Protein AF-A0A8S9NZ04-F1 (afdb_monomer_lite)

InterPro domains:
  IPR012162 Polyribonucleotide nucleotidyltransferase [PTHR11252] (3-105)
  IPR027408 PNPase/RNase PH domain superfamily [G3DSA:3.30.230.70] (1-111)
  IPR036345 Exoribonuclease, PH domain 2 superfamily [SSF55666] (25-104)

Radius of gyration: 17.06 Å; chains: 1; bounding box: 49×27×50 Å

Structure (mmCIF, N/CA/C/O backbone):
data_AF-A0A8S9NZ04-F1
#
_entry.id   AF-A0A8S9NZ04-F1
#
loop_
_atom_site.group_PDB
_atom_site.id
_atom_site.type_symbol
_atom_site.label_atom_id
_atom_site.label_alt_id
_atom_site.label_comp_id
_atom_site.label_asym_id
_atom_site.label_entity_id
_atom_site.label_seq_id
_atom_site.pdbx_PDB_ins_code
_atom_site.Cartn_x
_atom_site.Cartn_y
_atom_site.Cartn_z
_atom_site.occupancy
_atom_site.B_iso_or_equiv
_atom_site.auth_seq_id
_atom_site.auth_comp_id
_atom_site.auth_asym_id
_atom_site.auth_atom_id
_atom_site.pdbx_PDB_model_num
ATOM 1 N N . MET A 1 1 ? -12.713 -16.871 -8.494 1.00 45.41 1 MET A N 1
ATOM 2 C CA . MET A 1 1 ? -11.551 -16.805 -7.578 1.00 45.41 1 MET A CA 1
ATOM 3 C C . MET A 1 1 ? -10.725 -15.586 -7.963 1.00 45.41 1 MET A C 1
ATOM 5 O O . MET A 1 1 ? -10.671 -15.292 -9.151 1.00 45.41 1 MET A O 1
ATOM 9 N N . GLY A 1 2 ? -10.212 -14.823 -6.992 1.00 56.22 2 GLY A N 1
ATOM 10 C CA . GLY A 1 2 ? -9.608 -13.504 -7.229 1.00 56.22 2 GLY A CA 1
ATOM 11 C C . GLY A 1 2 ? -8.431 -13.559 -8.204 1.00 56.22 2 GLY A C 1
ATOM 12 O O . GLY A 1 2 ? -7.542 -14.388 -8.054 1.00 56.22 2 GLY A O 1
ATOM 13 N N . ASN A 1 3 ? -8.437 -12.681 -9.206 1.00 70.50 3 ASN A N 1
ATOM 14 C CA . ASN A 1 3 ? -7.399 -12.570 -10.234 1.00 70.50 3 ASN A CA 1
ATOM 15 C C . ASN A 1 3 ? -6.261 -11.619 -9.817 1.00 70.50 3 ASN A C 1
ATOM 17 O O . ASN A 1 3 ? -5.628 -11.019 -10.675 1.00 70.50 3 ASN A O 1
ATOM 21 N N . ARG A 1 4 ? -6.027 -11.427 -8.517 1.00 78.25 4 ARG A N 1
ATOM 22 C CA . ARG A 1 4 ? -5.041 -10.487 -7.961 1.00 78.25 4 ARG A CA 1
ATOM 23 C C . ARG A 1 4 ? -4.213 -11.192 -6.897 1.00 78.25 4 ARG A C 1
ATOM 25 O O . ARG A 1 4 ? -4.678 -12.167 -6.303 1.00 78.25 4 ARG A O 1
ATOM 32 N N . HIS A 1 5 ? -2.996 -10.713 -6.664 1.00 81.56 5 HIS A N 1
ATOM 33 C C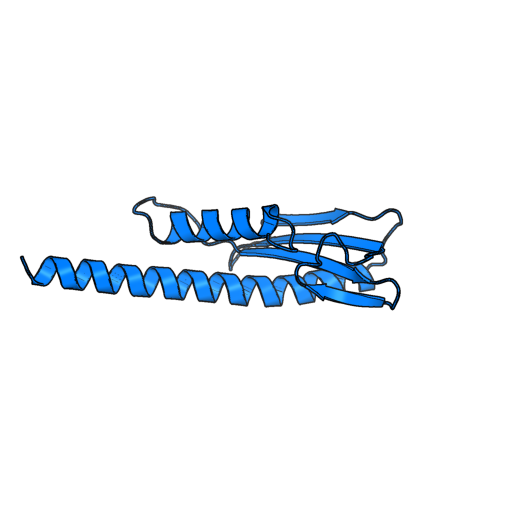A . HIS A 1 5 ? -2.175 -11.241 -5.582 1.00 81.56 5 HIS A CA 1
ATOM 34 C C . HIS A 1 5 ? -2.829 -10.934 -4.227 1.00 81.56 5 HIS A C 1
ATOM 36 O O . HIS A 1 5 ? -3.313 -9.831 -3.980 1.00 81.56 5 HIS A O 1
ATOM 42 N N . SER A 1 6 ? -2.890 -11.935 -3.349 1.00 90.81 6 SER A N 1
ATOM 43 C CA . SER A 1 6 ? -3.605 -11.823 -2.074 1.00 90.81 6 SER A CA 1
ATOM 44 C C . SER A 1 6 ? -2.851 -11.018 -1.016 1.00 90.81 6 SER A C 1
ATOM 46 O O . SER A 1 6 ? -3.453 -10.599 -0.035 1.00 90.81 6 SER A O 1
ATOM 48 N N . ASP A 1 7 ? -1.549 -10.812 -1.191 1.00 92.44 7 ASP A N 1
ATOM 49 C CA . ASP A 1 7 ? -0.664 -10.127 -0.247 1.00 92.44 7 ASP A CA 1
ATOM 50 C C . ASP A 1 7 ? -1.037 -8.652 -0.041 1.00 92.44 7 ASP A C 1
ATOM 52 O O . ASP A 1 7 ? -1.219 -8.222 1.097 1.00 92.44 7 ASP A O 1
ATOM 56 N N . ILE A 1 8 ? -1.235 -7.886 -1.115 1.00 95.62 8 ILE A N 1
ATOM 57 C CA . ILE A 1 8 ? -1.625 -6.471 -1.035 1.00 95.62 8 ILE A CA 1
ATOM 58 C C . ILE A 1 8 ? -3.016 -6.318 -0.414 1.00 95.62 8 ILE A C 1
ATOM 60 O O . ILE A 1 8 ? -3.232 -5.452 0.440 1.00 95.62 8 ILE A O 1
ATOM 64 N N . ALA A 1 9 ? -3.959 -7.181 -0.799 1.00 94.44 9 ALA A N 1
ATOM 65 C CA . ALA A 1 9 ? -5.289 -7.201 -0.202 1.00 94.44 9 ALA A CA 1
ATOM 66 C C . ALA A 1 9 ? -5.224 -7.541 1.296 1.00 94.44 9 ALA A C 1
ATOM 68 O O . ALA A 1 9 ? -5.863 -6.864 2.100 1.00 94.44 9 ALA A O 1
ATOM 69 N N . ALA A 1 10 ? -4.415 -8.531 1.682 1.00 96.62 10 ALA A N 1
ATOM 70 C CA . ALA A 1 10 ? -4.231 -8.929 3.074 1.00 96.62 10 ALA A CA 1
ATOM 71 C C . ALA A 1 10 ? -3.596 -7.814 3.917 1.00 96.62 10 ALA A C 1
ATOM 73 O O . ALA A 1 10 ? -4.080 -7.534 5.011 1.00 96.62 10 ALA A O 1
ATOM 74 N N . LEU A 1 11 ? -2.569 -7.132 3.401 1.00 97.25 11 LEU A N 1
ATOM 75 C CA . LEU A 1 11 ? -1.928 -5.997 4.070 1.00 97.25 11 LEU A CA 1
ATOM 76 C C . LEU A 1 11 ? -2.924 -4.863 4.342 1.00 97.25 11 LEU A C 1
ATOM 78 O O . LEU A 1 11 ? -3.024 -4.377 5.469 1.00 97.25 11 LEU A O 1
ATOM 82 N N . ASN A 1 12 ? -3.699 -4.470 3.330 1.00 97.75 12 ASN A N 1
ATOM 83 C CA . ASN A 1 12 ? -4.703 -3.419 3.486 1.00 97.75 12 ASN A CA 1
ATOM 84 C C . ASN A 1 12 ? -5.860 -3.843 4.401 1.00 97.75 12 ASN A C 1
ATOM 86 O O . ASN A 1 12 ? -6.327 -3.035 5.201 1.00 97.75 12 ASN A O 1
ATOM 90 N N . ALA A 1 13 ? -6.303 -5.102 4.325 1.00 97.38 13 ALA A N 1
ATOM 91 C CA . ALA A 1 13 ? -7.344 -5.633 5.201 1.00 97.38 13 ALA A CA 1
ATOM 92 C C . ALA A 1 13 ? -6.888 -5.678 6.665 1.00 97.38 13 ALA A C 1
ATOM 94 O O . ALA A 1 13 ? -7.638 -5.267 7.546 1.00 97.38 13 ALA A O 1
ATOM 95 N N . ALA A 1 14 ? -5.653 -6.116 6.927 1.00 96.75 14 ALA A N 1
ATOM 96 C CA . ALA A 1 14 ? -5.070 -6.106 8.265 1.00 96.75 14 ALA A CA 1
ATOM 97 C C . ALA A 1 14 ? -4.991 -4.677 8.819 1.00 96.75 14 ALA A C 1
ATOM 99 O O . ALA A 1 14 ? -5.434 -4.425 9.937 1.00 96.75 14 ALA A O 1
ATOM 100 N N . SER A 1 15 ? -4.507 -3.729 8.012 1.00 97.69 15 SER A N 1
ATOM 101 C CA . SER A 1 15 ? -4.457 -2.311 8.378 1.00 97.69 15 SER A CA 1
ATOM 102 C C . SER A 1 15 ? -5.846 -1.762 8.733 1.00 97.69 15 SER A C 1
ATOM 104 O O . SER A 1 15 ? -6.035 -1.189 9.806 1.00 97.69 15 SER A O 1
ATOM 106 N N . ALA A 1 16 ? -6.851 -2.037 7.895 1.00 97.12 16 ALA A N 1
ATOM 107 C CA . ALA A 1 16 ? -8.227 -1.606 8.120 1.00 97.12 16 ALA A CA 1
ATOM 108 C C . ALA A 1 16 ? -8.848 -2.240 9.377 1.00 97.12 16 ALA A C 1
ATOM 110 O O . A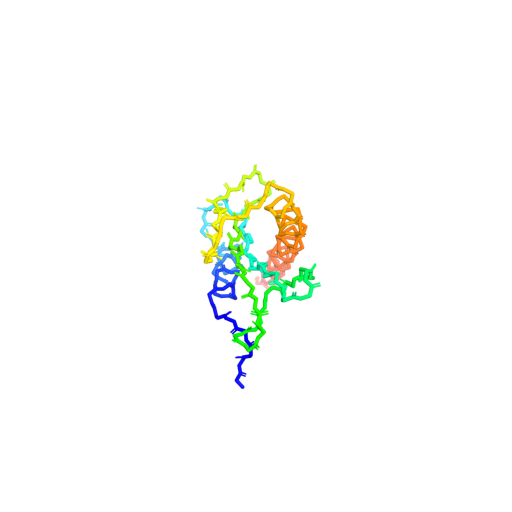LA A 1 16 ? -9.521 -1.552 10.142 1.00 97.12 16 ALA A O 1
ATOM 111 N N . ALA A 1 17 ? -8.600 -3.532 9.614 1.00 96.62 17 ALA A N 1
ATOM 112 C CA . ALA A 1 17 ? -9.100 -4.246 10.785 1.00 96.62 17 ALA A CA 1
ATOM 113 C C . ALA A 1 17 ? -8.536 -3.662 12.087 1.00 96.62 17 ALA A C 1
ATOM 115 O O . ALA A 1 17 ? -9.282 -3.426 13.036 1.00 96.62 17 ALA A O 1
ATOM 116 N N . VAL A 1 18 ? -7.234 -3.363 12.126 1.00 95.56 18 VAL A N 1
ATOM 117 C CA . VAL A 1 18 ? -6.628 -2.719 13.299 1.00 95.56 18 VAL A CA 1
ATOM 118 C C . VAL A 1 18 ? -7.105 -1.265 13.422 1.00 95.56 18 VAL A C 1
ATOM 120 O O . VAL A 1 18 ? -7.341 -0.803 14.538 1.00 95.56 18 VAL A O 1
ATOM 123 N N . ALA A 1 19 ? -7.335 -0.553 12.310 1.00 94.38 19 ALA A N 1
ATOM 124 C CA . ALA A 1 19 ? -7.833 0.829 12.308 1.00 94.38 19 ALA A CA 1
ATOM 125 C C . ALA A 1 19 ? -9.193 1.001 13.005 1.00 94.38 19 ALA A C 1
ATOM 127 O O . ALA A 1 19 ? -9.420 2.047 13.614 1.00 94.38 19 ALA A O 1
ATOM 128 N N . VAL A 1 20 ? -10.073 -0.000 12.923 1.00 94.44 20 VAL A N 1
ATOM 129 C CA . VAL A 1 20 ? -11.394 0.003 13.580 1.00 94.44 20 VAL A CA 1
ATOM 130 C C . VAL A 1 20 ? -11.401 -0.685 14.947 1.00 94.44 20 VAL A C 1
ATOM 132 O O . VAL A 1 20 ? -12.423 -0.710 15.621 1.00 94.44 20 VAL A O 1
ATOM 135 N N . SER A 1 21 ? -10.277 -1.263 15.363 1.00 93.12 21 SER A N 1
ATOM 136 C CA . SER A 1 21 ? -10.167 -1.940 16.654 1.00 93.12 21 SER A CA 1
ATOM 137 C C . SER A 1 21 ? -9.932 -0.957 17.809 1.00 93.12 21 SER A C 1
ATOM 139 O O . SER A 1 21 ? -9.619 0.217 17.612 1.00 93.12 21 SER A O 1
ATOM 141 N N . SER A 1 22 ? -10.002 -1.461 19.042 1.00 90.00 22 SER A N 1
ATOM 142 C CA . SER A 1 22 ? -9.624 -0.724 20.255 1.00 90.00 22 SER A CA 1
ATOM 143 C C . SER A 1 22 ? -8.109 -0.652 20.493 1.00 90.00 22 SER A C 1
ATOM 145 O O . SER A 1 22 ? -7.666 -0.070 21.486 1.00 90.00 22 SER A O 1
ATOM 147 N N . ILE A 1 23 ? -7.294 -1.239 19.612 1.00 92.94 23 ILE A N 1
ATOM 148 C CA . ILE A 1 23 ? -5.840 -1.282 19.771 1.00 92.94 23 ILE A CA 1
ATOM 149 C C . ILE A 1 23 ? -5.252 0.100 19.473 1.00 92.94 23 ILE A C 1
ATOM 151 O O . ILE A 1 23 ? -5.439 0.669 18.397 1.00 92.94 23 ILE A O 1
ATOM 155 N N . ALA A 1 24 ? -4.475 0.628 20.419 1.00 88.12 24 ALA A N 1
ATOM 156 C CA . ALA A 1 24 ? -3.675 1.823 20.198 1.00 88.12 24 ALA A CA 1
ATOM 157 C C . ALA A 1 24 ? -2.493 1.491 19.275 1.00 88.12 24 ALA A C 1
ATOM 159 O O . ALA A 1 24 ? -1.570 0.773 19.657 1.00 88.12 24 ALA A O 1
ATOM 160 N N . TRP A 1 25 ? -2.509 2.023 18.056 1.00 86.56 25 TRP A N 1
ATOM 161 C CA . TRP A 1 25 ? -1.453 1.799 17.072 1.00 86.56 25 TRP A CA 1
ATOM 162 C C . TRP A 1 25 ? -1.234 3.039 16.200 1.00 86.56 25 TRP A C 1
ATOM 164 O O . TRP A 1 25 ? -2.085 3.926 16.123 1.00 86.56 25 TRP A O 1
ATOM 174 N N . ARG A 1 26 ? -0.074 3.117 15.541 1.00 86.12 26 ARG A N 1
ATOM 175 C CA . ARG A 1 26 ? 0.357 4.279 14.738 1.00 86.12 26 ARG A CA 1
ATOM 176 C C . ARG A 1 26 ? -0.011 4.146 13.251 1.00 86.12 26 ARG A C 1
ATOM 178 O O . ARG A 1 26 ? 0.759 4.557 12.392 1.00 86.12 26 ARG A O 1
ATOM 185 N N . GLY A 1 27 ? -1.164 3.549 12.959 1.00 87.56 27 GLY A N 1
ATOM 186 C CA . GLY A 1 27 ? -1.700 3.416 11.601 1.00 87.56 27 GLY A CA 1
ATOM 187 C C . GLY A 1 27 ? -2.752 4.479 11.237 1.00 87.56 27 GLY A C 1
ATOM 188 O O . GLY A 1 27 ? -2.923 5.449 11.982 1.00 87.56 27 GLY A O 1
ATOM 189 N N . PRO A 1 28 ? -3.483 4.299 10.118 1.00 96.31 28 PRO A N 1
ATOM 190 C CA . PRO A 1 28 ? -3.367 3.183 9.176 1.00 96.31 28 PRO A CA 1
ATOM 191 C C . PRO A 1 28 ? -2.137 3.280 8.262 1.00 96.31 28 PRO A C 1
ATOM 193 O O . PRO A 1 28 ? -1.571 4.356 8.056 1.00 96.31 28 PRO A O 1
ATOM 196 N N . PHE A 1 29 ? -1.747 2.143 7.685 1.00 97.94 29 PHE A N 1
ATOM 197 C CA . PHE A 1 29 ? -0.904 2.098 6.489 1.00 97.94 29 PHE A CA 1
ATOM 198 C C . PHE A 1 29 ? -1.722 1.646 5.269 1.00 97.94 29 PHE A C 1
ATOM 200 O O . PHE A 1 29 ? -2.762 0.993 5.395 1.00 97.94 29 PHE A O 1
ATOM 207 N N . GLY A 1 30 ? -1.256 1.993 4.076 1.00 98.06 30 GLY A N 1
ATOM 208 C CA . GLY A 1 30 ? -1.755 1.453 2.817 1.00 98.06 30 GLY A CA 1
ATOM 209 C C . GLY A 1 30 ? -0.631 0.739 2.083 1.00 98.06 30 GLY A C 1
ATOM 210 O O . GLY A 1 30 ? 0.522 1.165 2.151 1.00 98.06 30 GLY A O 1
ATOM 211 N N . ALA A 1 31 ? -0.974 -0.346 1.399 1.00 98.12 31 ALA A N 1
ATOM 212 C CA . ALA A 1 31 ? -0.064 -1.136 0.584 1.00 98.12 31 ALA A CA 1
ATOM 213 C C . ALA A 1 31 ? -0.538 -1.146 -0.871 1.00 98.12 31 ALA A C 1
ATOM 215 O O . ALA A 1 31 ? -1.730 -1.286 -1.142 1.00 98.12 31 ALA A O 1
ATOM 216 N N . VAL A 1 32 ? 0.389 -1.032 -1.814 1.00 97.56 32 VAL A N 1
ATOM 217 C CA . VAL A 1 32 ? 0.099 -1.129 -3.244 1.00 97.56 32 VAL A CA 1
ATOM 218 C C . VAL A 1 32 ? 1.236 -1.840 -3.962 1.00 97.56 32 VAL A C 1
ATOM 220 O O . VAL A 1 32 ? 2.409 -1.635 -3.646 1.00 97.56 32 VAL A O 1
ATOM 223 N N . ARG A 1 33 ? 0.886 -2.660 -4.954 1.00 96.81 33 ARG A N 1
ATOM 224 C CA . ARG A 1 33 ? 1.835 -3.161 -5.946 1.00 96.81 33 ARG A CA 1
ATOM 225 C C . ARG A 1 33 ? 1.711 -2.341 -7.222 1.00 96.81 33 ARG A C 1
ATOM 227 O O . ARG A 1 33 ? 0.602 -2.070 -7.666 1.00 96.81 33 ARG A O 1
ATOM 234 N N . VAL A 1 34 ? 2.825 -1.952 -7.828 1.00 96.50 34 VAL A N 1
ATOM 235 C CA . VAL A 1 34 ? 2.845 -1.306 -9.146 1.00 96.50 34 VAL A CA 1
ATOM 236 C C . VAL A 1 34 ? 3.760 -2.099 -10.060 1.00 96.50 34 VAL A C 1
ATOM 238 O O . VAL A 1 34 ? 4.931 -2.276 -9.746 1.00 96.50 34 VAL A O 1
ATOM 241 N N . GLY A 1 35 ? 3.233 -2.581 -11.179 1.00 94.19 35 GLY A N 1
ATOM 242 C CA . GLY A 1 35 ? 4.016 -3.258 -12.208 1.00 94.19 35 GLY A CA 1
ATOM 243 C C . GLY A 1 35 ? 4.242 -2.374 -13.427 1.00 94.19 35 GLY A C 1
ATOM 244 O O . GLY A 1 35 ? 3.440 -1.485 -13.712 1.00 94.19 35 GLY A O 1
ATOM 245 N N . MET A 1 36 ? 5.307 -2.643 -14.176 1.00 92.44 36 MET A N 1
ATOM 246 C CA . MET A 1 36 ? 5.502 -2.083 -15.514 1.00 92.44 36 MET A CA 1
ATOM 247 C C . MET A 1 36 ? 5.325 -3.169 -16.564 1.00 92.44 36 MET A C 1
ATOM 249 O O . MET A 1 36 ? 6.057 -4.156 -16.572 1.00 92.44 36 MET A O 1
ATOM 253 N N . SER A 1 37 ? 4.367 -2.979 -17.464 1.00 90.31 37 SER A N 1
ATOM 254 C CA . SER A 1 37 ? 4.138 -3.887 -18.593 1.00 90.31 37 SER A CA 1
ATOM 255 C C . SER A 1 37 ? 5.249 -3.826 -19.646 1.00 90.31 37 SER A C 1
ATOM 257 O O . SER A 1 37 ? 6.003 -2.855 -19.724 1.00 90.31 37 SER A O 1
ATOM 259 N N . LEU A 1 38 ? 5.273 -4.831 -20.530 1.00 84.31 38 LEU A N 1
ATOM 260 C CA . LEU A 1 38 ? 6.148 -4.881 -21.712 1.00 84.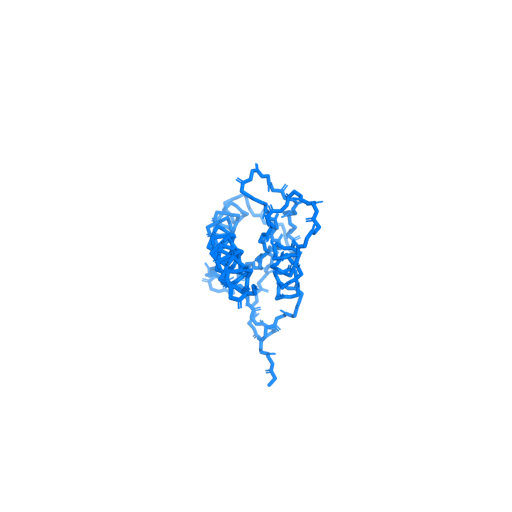31 38 LEU A CA 1
ATOM 261 C C . LEU A 1 38 ? 6.071 -3.606 -22.585 1.00 84.31 38 LEU A C 1
ATOM 263 O O . LEU A 1 38 ? 7.064 -3.176 -23.160 1.00 84.31 38 LEU A O 1
ATOM 267 N N . GLY A 1 39 ? 4.900 -2.961 -22.652 1.00 84.56 39 GLY A N 1
ATOM 268 C CA . GLY A 1 39 ? 4.662 -1.732 -23.420 1.00 84.56 39 GL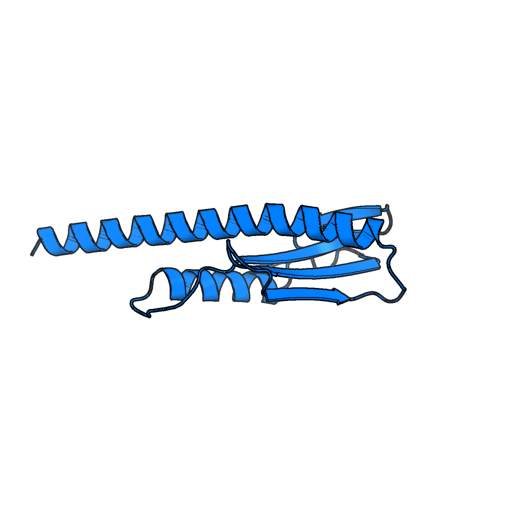Y A CA 1
ATOM 269 C C . GLY A 1 39 ? 5.013 -0.429 -22.692 1.00 84.56 39 GLY A C 1
ATOM 270 O O . GLY A 1 39 ? 4.504 0.621 -23.073 1.00 84.56 39 GLY A O 1
ATOM 271 N N . ARG A 1 40 ? 5.816 -0.482 -21.620 1.00 85.44 40 ARG A N 1
ATOM 272 C CA . ARG A 1 40 ? 6.192 0.674 -20.778 1.00 85.44 40 ARG A CA 1
ATOM 273 C C . ARG A 1 40 ? 5.003 1.419 -20.147 1.00 85.44 40 ARG A C 1
ATOM 275 O O . ARG A 1 40 ? 5.080 2.619 -19.884 1.00 85.44 40 ARG A O 1
ATOM 282 N N . ARG A 1 41 ? 3.902 0.713 -19.864 1.00 91.50 41 ARG A N 1
ATOM 283 C CA . ARG A 1 41 ? 2.766 1.246 -19.095 1.00 91.50 41 ARG A CA 1
ATOM 284 C C . ARG A 1 41 ? 2.794 0.742 -17.655 1.00 91.50 41 ARG A C 1
ATOM 286 O O . ARG A 1 41 ? 2.872 -0.470 -17.439 1.00 91.50 41 ARG A O 1
ATOM 293 N N . LEU A 1 42 ? 2.630 1.669 -16.710 1.00 94.56 42 LEU A N 1
ATOM 294 C CA . LEU A 1 42 ? 2.431 1.380 -15.292 1.00 94.56 42 LEU A CA 1
ATOM 295 C C . LEU A 1 42 ? 1.031 0.817 -15.022 1.00 94.56 42 LEU A C 1
ATOM 297 O O . LEU A 1 42 ? 0.029 1.346 -15.510 1.00 94.56 42 LEU A O 1
ATOM 301 N N . ILE A 1 43 ? 0.973 -0.240 -14.218 1.00 94.88 43 ILE A N 1
ATOM 302 C CA . ILE A 1 43 ? -0.245 -0.960 -13.846 1.00 94.88 43 ILE A CA 1
ATOM 303 C C . ILE A 1 43 ? -0.319 -1.025 -12.323 1.00 94.88 43 ILE A C 1
ATOM 305 O O . ILE A 1 43 ? 0.638 -1.429 -11.663 1.00 94.88 43 ILE A O 1
ATOM 309 N N . VAL A 1 44 ? -1.463 -0.626 -11.768 1.00 95.19 44 VAL A N 1
ATOM 310 C CA . VAL A 1 44 ? -1.739 -0.722 -10.331 1.00 95.19 44 VAL A CA 1
ATOM 311 C C . VAL A 1 44 ? -2.299 -2.103 -10.008 1.00 95.19 44 VAL A C 1
ATOM 313 O O . VAL A 1 44 ? -3.270 -2.557 -10.620 1.00 95.19 44 VAL A O 1
ATOM 316 N N . ASP A 1 45 ? -1.686 -2.725 -9.010 1.00 93.56 45 ASP A N 1
ATOM 317 C CA . ASP A 1 45 ? -1.994 -4.044 -8.469 1.00 93.56 45 ASP A CA 1
ATOM 318 C C . ASP A 1 45 ? -2.105 -5.131 -9.556 1.00 93.56 45 ASP A C 1
ATOM 320 O O . ASP A 1 45 ? -3.124 -5.804 -9.635 1.00 93.56 45 ASP A O 1
ATOM 324 N N . PRO A 1 46 ? -1.115 -5.285 -10.454 1.00 92.88 46 PRO A N 1
ATOM 325 C CA . PRO A 1 46 ? -1.213 -6.211 -11.582 1.00 92.88 46 PRO A CA 1
ATOM 326 C C . PRO A 1 46 ? -1.639 -7.620 -11.145 1.00 92.88 46 PRO A C 1
ATOM 328 O O . PRO A 1 46 ? -1.211 -8.140 -10.113 1.00 92.88 46 PRO A O 1
ATOM 331 N N . SER A 1 47 ? -2.499 -8.239 -11.946 1.00 89.56 47 SER A N 1
ATOM 332 C CA . SER A 1 47 ? -2.871 -9.641 -11.813 1.00 89.56 47 SER A CA 1
ATOM 333 C C . SER A 1 47 ? -1.668 -10.559 -12.056 1.00 89.56 47 SER A C 1
ATOM 335 O O . SER A 1 47 ? -0.775 -10.202 -12.823 1.00 89.56 47 SER A O 1
ATOM 337 N N . PRO A 1 48 ? -1.675 -11.793 -11.519 1.00 83.50 48 PRO A N 1
ATOM 338 C CA . PRO A 1 48 ? -0.628 -12.776 -11.810 1.00 83.50 48 PRO A CA 1
ATOM 339 C C . PRO A 1 48 ? -0.485 -13.125 -13.302 1.00 83.50 48 PRO A C 1
ATOM 341 O O . PRO A 1 48 ? 0.518 -13.703 -13.707 1.00 83.50 48 PRO A O 1
ATOM 344 N N . PHE A 1 49 ? -1.501 -12.813 -14.114 1.00 85.56 49 PHE A N 1
ATOM 345 C CA . PHE A 1 49 ? -1.520 -13.057 -15.558 1.00 85.56 49 PHE A CA 1
ATOM 346 C C . PHE A 1 49 ? -1.020 -11.856 -16.374 1.00 85.56 49 PHE A C 1
ATOM 348 O O . PHE A 1 49 ? -0.784 -11.988 -17.575 1.00 85.56 49 PHE A O 1
ATOM 355 N N . GLU A 1 50 ? -0.868 -10.684 -15.754 1.00 85.44 50 GLU A N 1
ATOM 356 C CA . GLU A 1 50 ? -0.298 -9.512 -16.409 1.00 85.44 50 GLU A CA 1
ATOM 357 C C . GLU A 1 50 ? 1.226 -9.627 -16.438 1.00 85.44 50 GLU A C 1
ATOM 359 O O . GLU A 1 50 ? 1.901 -9.650 -15.410 1.00 85.44 50 GLU A O 1
ATOM 364 N N . LEU A 1 51 ? 1.778 -9.688 -17.650 1.00 83.62 51 LEU A N 1
ATOM 365 C CA . LEU A 1 51 ? 3.219 -9.741 -17.861 1.00 83.62 51 LEU A CA 1
ATOM 366 C C . LEU A 1 51 ? 3.838 -8.372 -17.555 1.00 83.62 51 LEU A C 1
ATOM 368 O O . LEU A 1 51 ? 3.757 -7.438 -18.361 1.00 83.62 51 LEU A O 1
ATOM 372 N N . CYS A 1 52 ? 4.477 -8.268 -16.391 1.00 88.38 52 CYS A N 1
ATOM 373 C CA . CYS A 1 52 ? 5.284 -7.116 -16.008 1.00 88.38 52 CYS A CA 1
ATOM 374 C C . CYS A 1 52 ? 6.776 -7.462 -15.996 1.00 88.38 52 CYS A C 1
ATOM 376 O O . CYS A 1 52 ? 7.176 -8.551 -15.595 1.00 88.38 52 CYS A O 1
ATOM 378 N N . HIS A 1 53 ? 7.602 -6.507 -16.416 1.00 88.31 53 HIS A N 1
ATOM 379 C CA . HIS A 1 53 ? 9.061 -6.615 -16.371 1.00 88.31 53 HIS A CA 1
ATOM 380 C C . HIS A 1 53 ? 9.634 -6.392 -14.972 1.00 88.31 53 HIS A C 1
ATOM 382 O O . HIS A 1 53 ? 10.714 -6.889 -14.662 1.00 88.31 53 HIS A O 1
ATOM 388 N N . TYR A 1 54 ? 8.925 -5.629 -14.144 1.00 91.62 54 TYR A N 1
ATOM 389 C CA . TYR A 1 54 ? 9.282 -5.401 -12.754 1.00 91.62 54 TYR A CA 1
ATOM 390 C C . TYR A 1 54 ? 8.046 -5.043 -11.932 1.00 91.62 54 TYR A C 1
ATOM 392 O O . TYR A 1 54 ? 7.025 -4.606 -12.478 1.00 91.62 54 TYR A O 1
ATOM 400 N N . PHE A 1 55 ? 8.174 -5.193 -10.617 1.00 94.50 55 PHE A N 1
ATOM 401 C CA . PHE A 1 55 ? 7.167 -4.832 -9.630 1.00 94.50 55 PHE A CA 1
ATOM 402 C C . PHE A 1 55 ? 7.777 -3.953 -8.538 1.00 94.50 55 PHE A C 1
ATOM 404 O O . PHE A 1 55 ? 8.906 -4.169 -8.109 1.00 94.50 55 PHE A O 1
ATOM 411 N N . LEU A 1 56 ? 7.011 -2.977 -8.069 1.00 96.50 56 LEU A N 1
ATOM 412 C CA . LEU A 1 56 ? 7.239 -2.236 -6.837 1.00 96.50 56 LEU A CA 1
ATOM 413 C C . LEU A 1 56 ? 6.186 -2.678 -5.823 1.00 96.50 56 LEU A C 1
ATOM 415 O O . LEU A 1 56 ? 4.997 -2.550 -6.107 1.00 96.50 56 LEU A O 1
ATOM 419 N N . THR A 1 57 ? 6.604 -3.128 -4.645 1.00 97.50 57 THR A N 1
ATOM 420 C CA . THR A 1 57 ? 5.745 -3.192 -3.458 1.00 97.50 57 THR A CA 1
ATOM 421 C C . THR A 1 57 ? 6.013 -1.948 -2.621 1.00 97.50 57 THR A C 1
ATOM 423 O O . THR A 1 57 ? 7.140 -1.709 -2.188 1.00 97.50 57 THR A O 1
ATOM 426 N N . TYR A 1 58 ? 4.977 -1.139 -2.415 1.00 98.19 58 TYR A N 1
ATOM 427 C CA . TYR A 1 58 ? 5.068 0.119 -1.687 1.00 98.19 58 TYR A CA 1
ATOM 428 C C . TYR A 1 58 ? 4.073 0.127 -0.529 1.00 98.19 58 TYR A C 1
ATOM 430 O O . TYR A 1 58 ? 2.873 -0.070 -0.734 1.00 98.19 58 TYR A O 1
ATOM 438 N N . VAL A 1 59 ? 4.571 0.362 0.683 1.00 98.12 59 VAL A N 1
ATOM 439 C CA . VAL A 1 59 ? 3.762 0.452 1.903 1.00 98.12 59 VAL A CA 1
ATOM 440 C C . VAL A 1 59 ? 4.102 1.744 2.621 1.00 98.12 59 VAL A C 1
ATOM 442 O O . VAL A 1 59 ? 5.274 2.027 2.864 1.00 98.12 59 VAL A O 1
ATOM 445 N N . ALA A 1 60 ? 3.090 2.530 2.977 1.00 98.06 60 ALA A N 1
ATOM 446 C CA . ALA A 1 60 ? 3.299 3.799 3.664 1.00 98.06 60 ALA A CA 1
ATOM 447 C C . ALA A 1 60 ? 2.125 4.176 4.568 1.00 98.06 60 ALA A C 1
ATOM 449 O O . ALA A 1 60 ? 0.982 3.765 4.355 1.00 98.06 60 ALA A O 1
ATOM 450 N N . THR A 1 61 ? 2.417 5.006 5.564 1.00 96.75 61 THR A N 1
ATOM 451 C CA . THR A 1 61 ? 1.409 5.784 6.293 1.00 96.75 61 THR A CA 1
ATOM 452 C C . THR A 1 61 ? 1.267 7.167 5.644 1.00 96.75 61 THR A C 1
ATOM 454 O O . THR A 1 61 ? 1.873 7.460 4.613 1.00 96.75 61 THR A O 1
ATOM 457 N N . ARG A 1 62 ? 0.493 8.073 6.257 1.00 93.56 62 ARG A N 1
ATOM 458 C CA . ARG A 1 62 ? 0.439 9.481 5.818 1.00 93.56 62 ARG A CA 1
ATOM 459 C C . ARG A 1 62 ? 1.755 10.237 6.030 1.00 93.56 62 ARG A C 1
ATOM 461 O O . ARG A 1 62 ? 1.930 11.297 5.441 1.00 93.56 62 ARG A O 1
ATOM 468 N N . LYS A 1 63 ? 2.625 9.749 6.918 1.00 93.06 63 LYS A N 1
ATOM 469 C CA . LYS A 1 63 ? 3.816 10.480 7.378 1.00 93.06 63 LYS A CA 1
ATOM 470 C C . LYS A 1 63 ? 5.121 9.880 6.884 1.00 93.06 63 LYS A C 1
ATOM 472 O O . LYS A 1 63 ? 6.096 10.606 6.748 1.00 93.06 63 LYS A O 1
ATOM 477 N N . GLU A 1 64 ? 5.143 8.574 6.663 1.00 94.69 64 GLU A N 1
ATOM 478 C CA . GLU A 1 64 ? 6.375 7.837 6.416 1.00 94.69 64 GLU A CA 1
ATOM 479 C C . GLU A 1 64 ? 6.155 6.707 5.418 1.00 94.69 64 GLU A C 1
ATOM 481 O O . GLU A 1 64 ? 5.103 6.060 5.387 1.00 94.69 64 GLU A O 1
ATOM 486 N N . GLU A 1 65 ? 7.183 6.483 4.608 1.00 95.75 65 GLU A N 1
ATOM 487 C CA . GLU A 1 65 ? 7.319 5.307 3.762 1.00 95.75 65 GLU A CA 1
ATOM 488 C C . GLU A 1 65 ? 7.877 4.184 4.632 1.00 95.75 65 GLU A C 1
ATOM 490 O O . GLU A 1 65 ? 8.892 4.362 5.303 1.00 95.75 65 GLU A O 1
ATOM 495 N N . LEU A 1 66 ? 7.193 3.044 4.654 1.00 95.50 66 LEU A N 1
ATOM 496 C CA . LEU A 1 66 ? 7.584 1.894 5.466 1.00 95.50 66 LEU A CA 1
ATOM 497 C C . LEU A 1 66 ? 8.350 0.871 4.627 1.00 95.50 66 LEU A C 1
ATOM 499 O O . LEU A 1 66 ? 9.352 0.326 5.078 1.00 95.50 66 LEU A O 1
ATOM 503 N N . ILE A 1 67 ? 7.870 0.604 3.409 1.00 96.38 67 ILE A N 1
ATOM 504 C CA . ILE A 1 67 ? 8.466 -0.360 2.480 1.00 96.38 67 ILE A CA 1
ATOM 505 C C . ILE A 1 67 ? 8.486 0.250 1.082 1.00 96.38 67 ILE A C 1
ATOM 507 O O . ILE A 1 67 ? 7.451 0.696 0.584 1.00 96.38 67 ILE A O 1
ATOM 511 N N . VAL A 1 68 ? 9.657 0.216 0.445 1.00 96.81 68 VAL A N 1
ATOM 512 C CA . VAL A 1 68 ? 9.862 0.548 -0.969 1.00 96.81 68 VAL A CA 1
ATOM 513 C C . VAL A 1 68 ? 10.731 -0.548 -1.577 1.00 96.81 68 VAL A C 1
ATOM 515 O O . VAL A 1 68 ? 11.957 -0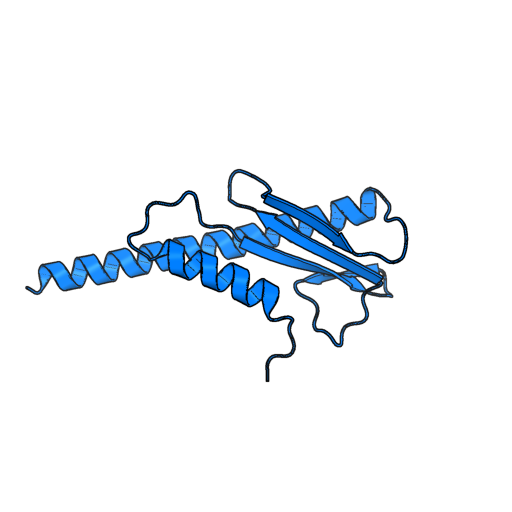.478 -1.540 1.00 96.81 68 VAL A O 1
ATOM 518 N N . GLU A 1 69 ? 10.096 -1.598 -2.091 1.00 95.75 69 GLU A N 1
ATOM 519 C CA . GLU A 1 69 ? 10.794 -2.791 -2.574 1.00 95.75 69 GLU A CA 1
ATOM 520 C C . GLU A 1 69 ? 10.560 -2.995 -4.070 1.00 95.75 69 GLU A C 1
ATOM 522 O O . GLU A 1 69 ? 9.430 -3.216 -4.508 1.00 95.75 69 GLU A O 1
ATOM 527 N N . PHE A 1 70 ? 11.637 -2.957 -4.854 1.00 95.50 70 PHE A N 1
ATOM 528 C CA . PHE A 1 70 ? 11.599 -3.287 -6.276 1.00 95.50 70 PHE A CA 1
ATOM 529 C C . PHE A 1 70 ? 12.046 -4.727 -6.512 1.00 95.50 70 PHE A C 1
ATOM 531 O O . PHE A 1 70 ? 13.114 -5.136 -6.064 1.00 95.50 70 PHE A O 1
ATOM 538 N N . GLN A 1 71 ? 11.262 -5.457 -7.297 1.00 93.31 71 GLN A N 1
ATOM 539 C CA . GLN A 1 71 ? 11.580 -6.786 -7.801 1.00 93.31 71 GLN A CA 1
ATOM 540 C C . GLN A 1 71 ? 11.684 -6.702 -9.322 1.00 93.31 71 GLN A C 1
ATOM 542 O O . GLN A 1 71 ? 10.703 -6.412 -10.009 1.00 93.31 71 GLN A O 1
ATOM 547 N N . SER A 1 72 ? 12.890 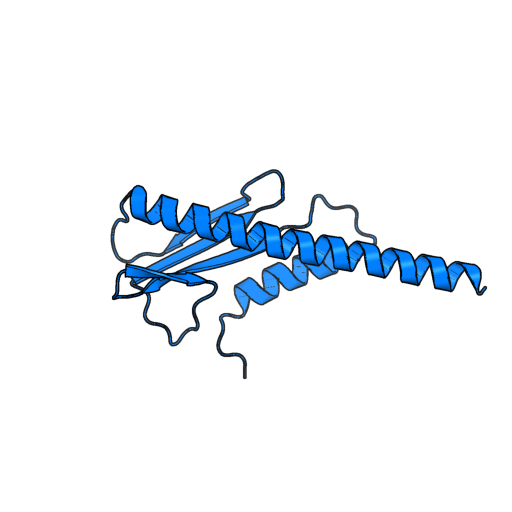-6.906 -9.845 1.00 91.94 72 SER A N 1
ATOM 548 C CA . SER A 1 72 ? 13.204 -6.795 -11.269 1.00 91.94 72 SER A CA 1
ATOM 549 C C . SER A 1 72 ? 14.291 -7.796 -11.644 1.00 91.94 72 SER A C 1
ATOM 551 O O . SER A 1 72 ? 15.146 -8.125 -10.823 1.00 91.94 72 SER A O 1
ATOM 553 N N . ASN A 1 73 ? 14.282 -8.254 -12.895 1.00 87.50 73 ASN A N 1
ATOM 554 C CA . ASN A 1 73 ? 15.358 -9.066 -13.471 1.00 87.50 73 ASN A CA 1
ATOM 555 C C . ASN A 1 73 ? 16.496 -8.225 -14.088 1.00 87.50 73 ASN A C 1
ATOM 557 O O . ASN A 1 73 ? 17.469 -8.786 -14.585 1.00 87.50 73 ASN A O 1
ATOM 561 N N . HIS A 1 74 ? 16.367 -6.898 -14.077 1.00 88.75 74 HIS A N 1
ATOM 562 C CA . HIS A 1 74 ? 17.354 -5.945 -14.581 1.00 88.75 74 HIS A CA 1
ATOM 563 C C . HIS A 1 74 ? 17.395 -4.690 -13.704 1.00 88.75 74 HIS A C 1
ATOM 565 O O . HIS A 1 74 ? 16.477 -4.418 -12.924 1.00 88.75 74 HIS A O 1
ATOM 571 N N . GLU A 1 75 ? 18.460 -3.905 -13.840 1.00 90.50 75 GLU A N 1
ATOM 572 C CA . GLU A 1 75 ? 18.571 -2.627 -13.148 1.00 90.50 75 GLU A CA 1
ATOM 573 C C . GLU A 1 75 ? 17.582 -1.609 -13.726 1.00 90.50 75 GLU A C 1
ATOM 575 O O . GLU A 1 75 ? 17.540 -1.374 -14.932 1.00 90.50 75 GLU A O 1
ATOM 580 N N . LEU A 1 76 ? 16.777 -1.012 -12.847 1.00 90.88 76 LEU A N 1
ATOM 581 C CA . LEU A 1 76 ? 15.817 0.023 -13.218 1.00 90.88 76 LEU A CA 1
ATOM 582 C C . LEU A 1 76 ? 16.481 1.396 -13.188 1.00 90.88 76 LEU A C 1
ATOM 584 O O . LEU A 1 76 ? 17.199 1.723 -12.234 1.00 90.88 76 LEU A O 1
ATOM 588 N N . THR A 1 77 ? 16.162 2.228 -14.176 1.00 93.25 77 THR A N 1
ATOM 589 C CA . THR A 1 77 ? 16.585 3.632 -14.185 1.00 93.25 77 THR A CA 1
ATOM 590 C C . THR A 1 77 ? 15.930 4.411 -13.042 1.00 93.25 77 THR A C 1
ATOM 592 O O . THR A 1 77 ? 14.894 4.014 -12.495 1.00 93.25 77 THR A O 1
ATOM 595 N N . LEU A 1 78 ? 16.524 5.548 -12.662 1.00 93.75 78 LEU A N 1
ATOM 596 C CA . LEU A 1 78 ? 15.939 6.417 -11.639 1.00 93.75 78 LEU A CA 1
ATOM 597 C C . LEU A 1 78 ? 14.541 6.900 -12.051 1.00 93.75 78 LEU A C 1
ATOM 599 O O . LEU A 1 78 ? 13.631 6.883 -11.227 1.00 93.75 78 LEU A O 1
ATOM 603 N N . ASP A 1 79 ? 14.354 7.249 -13.321 1.00 92.75 79 ASP A N 1
ATOM 604 C CA . ASP A 1 79 ? 13.076 7.734 -13.844 1.00 92.75 79 ASP A CA 1
ATOM 605 C C . ASP A 1 79 ? 11.978 6.664 -13.758 1.00 92.75 79 ASP A C 1
ATOM 607 O O . ASP A 1 79 ? 10.855 6.951 -13.338 1.00 92.75 79 ASP A O 1
ATOM 611 N N . GLU A 1 80 ? 12.303 5.405 -14.070 1.00 91.44 80 GLU A N 1
ATOM 612 C CA . GLU A 1 80 ? 11.375 4.273 -13.934 1.00 91.44 80 GLU A CA 1
ATOM 613 C C . GLU A 1 80 ? 10.993 4.023 -12.471 1.00 91.44 80 GLU A C 1
ATOM 615 O O . GLU A 1 80 ? 9.810 3.848 -12.154 1.00 91.44 80 GLU A O 1
ATOM 620 N N . LYS A 1 81 ? 11.977 4.070 -11.560 1.00 93.81 81 LYS A N 1
ATOM 621 C CA . LYS A 1 81 ? 11.731 3.947 -10.116 1.00 93.81 81 LYS A CA 1
ATOM 622 C C . LYS A 1 81 ? 10.837 5.083 -9.616 1.00 93.81 81 LYS A C 1
ATOM 624 O O . LYS A 1 81 ? 9.841 4.828 -8.936 1.00 93.81 81 LYS A O 1
ATOM 629 N N . MET A 1 82 ? 11.149 6.325 -9.981 1.00 95.31 82 MET A N 1
ATOM 630 C CA . MET A 1 82 ? 10.415 7.509 -9.532 1.00 95.31 82 MET A CA 1
ATOM 631 C C . MET A 1 82 ? 8.993 7.565 -10.089 1.00 95.31 82 MET A C 1
ATOM 633 O O . MET A 1 82 ? 8.071 7.929 -9.354 1.00 95.31 82 MET A O 1
ATOM 637 N N . GLY A 1 83 ? 8.781 7.145 -11.339 1.00 94.12 83 GLY A N 1
ATOM 638 C CA . GLY A 1 83 ? 7.446 7.014 -11.922 1.00 94.12 83 GLY A CA 1
ATOM 639 C C . GLY A 1 83 ? 6.568 6.035 -11.135 1.00 94.12 83 GLY A C 1
ATOM 640 O O . GLY A 1 83 ? 5.438 6.366 -10.768 1.00 94.12 83 GLY A O 1
ATOM 641 N N . CYS A 1 84 ? 7.112 4.865 -10.786 1.00 94.75 84 CYS A N 1
ATOM 642 C CA . CYS A 1 84 ? 6.411 3.880 -9.960 1.00 94.75 84 CYS A CA 1
ATOM 643 C C . CYS A 1 84 ? 6.120 4.376 -8.548 1.00 94.75 84 CYS A C 1
ATOM 645 O O . CYS A 1 84 ? 4.990 4.236 -8.086 1.00 94.75 84 CYS A O 1
ATOM 647 N N . ILE A 1 85 ? 7.112 4.960 -7.869 1.00 96.81 85 ILE A N 1
ATOM 648 C CA . ILE A 1 85 ? 6.945 5.475 -6.503 1.00 96.81 85 ILE A CA 1
ATOM 649 C C . ILE A 1 85 ? 5.880 6.573 -6.478 1.00 96.81 85 ILE A C 1
ATOM 651 O O . ILE A 1 85 ? 5.026 6.584 -5.595 1.00 96.81 85 ILE A O 1
ATOM 655 N N . THR A 1 86 ? 5.884 7.471 -7.464 1.00 96.88 86 THR A N 1
ATOM 656 C CA . THR A 1 86 ? 4.904 8.562 -7.549 1.00 96.88 86 THR A CA 1
ATOM 657 C C . THR A 1 86 ? 3.487 8.023 -7.726 1.00 96.88 86 THR A C 1
ATOM 659 O O . THR A 1 86 ? 2.572 8.435 -7.008 1.00 96.88 86 THR A O 1
ATOM 662 N N . LEU A 1 87 ? 3.303 7.049 -8.625 1.00 97.50 87 LEU A N 1
ATOM 663 C CA . LEU A 1 87 ? 2.010 6.393 -8.794 1.00 97.50 87 LEU A CA 1
ATOM 664 C C . LEU A 1 87 ? 1.592 5.664 -7.510 1.00 97.50 87 LEU A C 1
ATOM 666 O O . LEU A 1 87 ? 0.474 5.859 -7.037 1.00 97.50 87 LEU A O 1
ATOM 670 N N . ALA A 1 88 ? 2.488 4.882 -6.910 1.00 97.81 88 ALA A N 1
ATOM 671 C CA . ALA A 1 88 ? 2.220 4.126 -5.693 1.00 97.81 88 ALA A CA 1
ATOM 672 C C . ALA A 1 88 ? 1.792 5.027 -4.523 1.00 97.81 88 ALA A C 1
ATOM 674 O O . ALA A 1 88 ? 0.780 4.757 -3.875 1.00 97.81 88 ALA A O 1
ATOM 675 N N . LYS A 1 89 ? 2.494 6.146 -4.309 1.00 97.38 89 LYS A N 1
ATOM 676 C CA . LYS A 1 89 ? 2.147 7.163 -3.303 1.00 97.38 89 LYS A CA 1
ATOM 677 C C . LYS A 1 89 ? 0.717 7.663 -3.457 1.00 97.38 89 LYS A C 1
ATOM 679 O O . LYS A 1 89 ? -0.029 7.688 -2.479 1.00 97.38 89 LYS A O 1
ATOM 684 N N . SER A 1 90 ? 0.319 8.006 -4.686 1.00 96.75 90 SER A N 1
ATOM 685 C CA . SER A 1 90 ? -1.046 8.470 -4.959 1.00 96.75 90 SER A CA 1
ATOM 686 C C . SER A 1 90 ? -2.099 7.418 -4.586 1.00 96.75 90 SER A C 1
ATOM 688 O O . SER A 1 90 ? -3.105 7.741 -3.960 1.00 96.75 90 SER A O 1
ATOM 690 N N . GLN A 1 91 ? -1.839 6.144 -4.895 1.00 97.88 91 GLN A N 1
ATOM 691 C CA . GLN A 1 91 ? -2.773 5.052 -4.619 1.00 97.88 91 GLN A CA 1
ATOM 692 C C . GLN A 1 91 ? -2.858 4.723 -3.129 1.00 97.88 91 GLN A C 1
ATOM 694 O O . GLN A 1 91 ? -3.950 4.486 -2.614 1.00 97.88 91 GLN A O 1
ATOM 699 N N . VAL A 1 92 ? -1.733 4.768 -2.410 1.00 97.88 92 VAL A N 1
ATOM 700 C CA . VAL A 1 92 ? -1.734 4.583 -0.956 1.00 97.88 92 VAL A CA 1
ATOM 701 C C . VAL A 1 92 ? -2.579 5.648 -0.266 1.00 97.88 92 VAL A C 1
ATOM 703 O O . VAL A 1 92 ? -3.343 5.309 0.632 1.00 97.88 92 VAL A O 1
ATOM 706 N N . PHE A 1 93 ? -2.534 6.910 -0.695 1.00 96.38 93 PHE A N 1
ATOM 707 C CA . PHE A 1 93 ? -3.368 7.947 -0.081 1.00 96.38 93 PHE A CA 1
ATOM 708 C C . PHE A 1 93 ? -4.870 7.712 -0.263 1.00 96.38 93 PHE A C 1
ATOM 710 O O . PHE A 1 93 ? -5.618 7.945 0.688 1.00 96.38 93 PHE A O 1
ATOM 717 N N . ASN A 1 94 ? -5.299 7.151 -1.398 1.00 97.56 94 ASN A N 1
ATOM 718 C CA . ASN A 1 94 ? -6.690 6.727 -1.586 1.00 97.56 94 ASN A CA 1
ATOM 719 C C . ASN A 1 94 ? -7.080 5.615 -0.593 1.00 97.56 94 ASN A C 1
ATOM 721 O O . ASN A 1 94 ? -8.166 5.643 -0.013 1.00 97.56 94 ASN A O 1
ATOM 725 N N . LEU A 1 95 ? -6.185 4.648 -0.360 1.00 97.88 95 LEU A N 1
ATOM 726 C CA . LEU A 1 95 ? -6.408 3.551 0.590 1.00 97.88 95 LEU A CA 1
ATOM 727 C C . LEU A 1 95 ? -6.459 4.047 2.039 1.00 97.88 95 LEU A C 1
ATOM 729 O O . LEU A 1 95 ? -7.331 3.627 2.799 1.00 97.88 95 LEU A O 1
ATOM 733 N N . LEU A 1 96 ? -5.561 4.958 2.419 1.00 97.81 96 LEU A N 1
ATOM 734 C CA . LEU A 1 96 ? -5.560 5.574 3.747 1.00 97.81 96 LEU A CA 1
ATOM 735 C C . LEU A 1 96 ? -6.842 6.370 3.985 1.00 97.81 96 LEU A C 1
ATOM 737 O O . LEU A 1 96 ? -7.444 6.266 5.048 1.00 97.81 96 LEU A O 1
ATOM 741 N N . GLU A 1 97 ? -7.303 7.121 2.985 1.00 97.56 97 GLU A N 1
ATOM 742 C CA . GLU A 1 97 ? -8.565 7.848 3.080 1.00 97.56 97 GLU A CA 1
ATOM 743 C C . GLU A 1 97 ? -9.767 6.907 3.233 1.00 97.56 97 GLU A C 1
ATOM 745 O O . GLU A 1 97 ? -10.647 7.159 4.057 1.00 97.56 97 GLU A O 1
ATOM 750 N N . ALA A 1 98 ? -9.804 5.800 2.490 1.00 97.62 98 ALA A N 1
ATOM 751 C CA . ALA A 1 98 ? -10.859 4.802 2.636 1.00 97.62 98 ALA A CA 1
ATOM 752 C C . ALA A 1 98 ? -10.883 4.190 4.049 1.00 97.62 98 ALA A C 1
ATOM 754 O O . ALA A 1 98 ? -11.958 4.043 4.635 1.00 97.62 98 ALA A O 1
ATOM 755 N N . GLN A 1 99 ? -9.713 3.886 4.619 1.00 97.50 99 GLN A N 1
ATOM 756 C CA . GLN A 1 99 ? -9.593 3.356 5.980 1.00 97.50 99 GLN A CA 1
ATOM 757 C C . GLN A 1 99 ? -9.989 4.387 7.048 1.00 97.50 99 GLN A C 1
ATOM 759 O O . GLN A 1 99 ? -10.714 4.046 7.983 1.00 97.50 99 GLN A O 1
ATOM 764 N N . ASP A 1 100 ? -9.603 5.655 6.885 1.00 95.38 100 ASP A N 1
ATOM 765 C CA . ASP A 1 100 ? -10.018 6.742 7.782 1.00 95.38 100 ASP A CA 1
ATOM 766 C C . ASP A 1 100 ? -11.546 6.921 7.768 1.00 95.38 100 ASP A C 1
ATOM 768 O O . ASP A 1 100 ? -12.181 7.036 8.820 1.00 95.38 100 ASP A O 1
ATOM 772 N N . ARG A 1 101 ? -12.167 6.873 6.580 1.00 96.75 101 ARG A N 1
ATOM 773 C CA . ARG A 1 101 ? -13.632 6.923 6.436 1.00 96.75 101 ARG A CA 1
ATOM 774 C C . ARG A 1 101 ? -14.315 5.721 7.088 1.00 96.75 101 ARG A C 1
ATOM 776 O O . ARG A 1 101 ? -15.377 5.888 7.688 1.00 96.75 101 ARG A O 1
ATOM 783 N N . LEU A 1 102 ? -13.741 4.522 6.968 1.00 95.94 102 LEU A N 1
ATOM 784 C CA . LEU A 1 102 ? -14.261 3.315 7.614 1.00 95.94 102 LEU A CA 1
ATOM 785 C C . LEU A 1 102 ? -14.235 3.458 9.141 1.00 95.94 102 LEU A C 1
ATOM 787 O O . LEU A 1 102 ? -15.261 3.260 9.787 1.00 95.94 102 LEU A O 1
ATOM 791 N N . ARG A 1 103 ? -13.096 3.880 9.700 1.00 93.62 103 ARG A N 1
ATOM 792 C CA . ARG A 1 103 ? -12.935 4.140 11.136 1.00 93.62 103 ARG A CA 1
ATOM 793 C C . ARG A 1 103 ? -13.918 5.184 11.652 1.00 93.62 103 ARG A C 1
ATOM 795 O O . ARG A 1 103 ? -14.514 4.997 12.707 1.00 93.62 103 ARG A O 1
ATOM 802 N N . TYR A 1 104 ? -14.116 6.266 10.901 1.00 94.06 104 TYR A N 1
ATOM 803 C CA . TYR A 1 104 ? -15.091 7.291 11.262 1.00 94.06 104 TYR A CA 1
ATOM 804 C C . TYR A 1 104 ? -16.517 6.727 11.332 1.00 94.06 104 TYR A C 1
ATOM 806 O O . TYR A 1 104 ? -17.242 7.020 12.279 1.00 94.06 104 TYR A O 1
ATOM 814 N N . LYS A 1 105 ? -16.919 5.903 10.355 1.00 95.25 105 LYS A N 1
ATOM 815 C CA . LYS A 1 105 ? -18.253 5.282 10.328 1.00 95.25 105 LYS A CA 1
ATOM 816 C C . LYS A 1 105 ? -18.471 4.311 11.480 1.00 95.25 105 LYS A C 1
ATOM 818 O O . LYS A 1 105 ? -19.546 4.341 12.068 1.00 95.25 105 LYS A O 1
ATOM 823 N N . GLU A 1 106 ? -17.476 3.489 11.800 1.00 93.50 106 GLU A N 1
ATOM 824 C CA . GLU A 1 106 ? -17.546 2.590 12.954 1.00 93.50 106 GLU A CA 1
ATOM 825 C C . GLU A 1 106 ? -17.838 3.397 14.226 1.00 93.50 106 GLU A C 1
ATOM 827 O O . GLU A 1 106 ? -18.835 3.140 14.900 1.00 93.50 106 GLU A O 1
ATOM 832 N N . ALA A 1 107 ? -17.062 4.458 14.475 1.00 89.88 107 ALA A N 1
ATOM 833 C CA . ALA A 1 107 ? -17.206 5.256 15.688 1.00 89.88 107 ALA A CA 1
ATOM 834 C C . ALA A 1 107 ? -18.612 5.872 15.832 1.00 89.88 107 ALA A C 1
ATOM 836 O O . ALA A 1 107 ? -19.116 6.022 16.946 1.00 89.88 107 ALA A O 1
ATOM 837 N N . GLN A 1 108 ? -19.270 6.215 14.715 1.00 92.06 108 GLN A N 1
ATOM 838 C CA . GLN A 1 108 ? -20.661 6.684 14.726 1.00 92.06 108 GLN A CA 1
ATOM 839 C C . GLN A 1 108 ? -21.652 5.574 15.102 1.00 92.06 108 GLN A C 1
ATOM 841 O O . GLN A 1 108 ? -22.611 5.840 15.825 1.00 92.06 108 GLN A O 1
ATOM 846 N N . ILE A 1 109 ? -21.422 4.340 14.642 1.00 90.69 109 ILE A N 1
ATOM 847 C CA . ILE A 1 109 ? -22.267 3.182 14.964 1.00 90.69 109 ILE A CA 1
ATOM 848 C C . ILE A 1 109 ? -22.194 2.896 16.467 1.00 90.69 109 ILE A C 1
ATOM 850 O O . ILE A 1 109 ? -23.230 2.901 17.132 1.00 90.69 109 ILE A O 1
ATOM 854 N N . VAL A 1 110 ? -20.991 2.790 17.035 1.00 88.38 110 VAL A N 1
ATOM 855 C CA . VAL A 1 110 ? -20.795 2.562 18.480 1.00 88.38 110 VAL A CA 1
ATOM 856 C C . VAL A 1 110 ? -21.406 3.688 19.323 1.00 88.38 110 VAL A C 1
ATOM 858 O O . VAL A 1 110 ? -22.065 3.447 20.341 1.00 88.38 110 VAL A O 1
ATOM 861 N N . ALA A 1 111 ? -21.260 4.942 18.883 1.00 88.00 111 ALA A N 1
ATOM 862 C CA . ALA A 1 111 ? -21.883 6.083 19.550 1.00 88.00 111 ALA A CA 1
ATOM 863 C C . ALA A 1 111 ? -23.423 6.052 19.484 1.00 88.00 111 ALA A C 1
ATOM 865 O O . ALA A 1 111 ? -24.084 6.565 20.386 1.00 88.00 111 ALA A O 1
ATOM 866 N N . SER A 1 112 ? -24.010 5.464 18.439 1.00 88.44 112 SER A N 1
ATOM 867 C CA . SER A 1 112 ? -25.464 5.314 18.317 1.00 88.44 112 SER A CA 1
ATOM 868 C C . SER A 1 112 ? -26.019 4.196 19.209 1.00 88.44 112 SER A C 1
ATOM 870 O O . SER A 1 112 ? -27.041 4.394 19.864 1.00 88.44 112 SER A O 1
ATOM 872 N N . GLU A 1 113 ? -25.312 3.069 19.327 1.00 88.00 113 GLU A N 1
ATOM 873 C CA . GLU A 1 113 ? -25.721 1.931 20.163 1.00 88.00 113 GLU A CA 1
ATOM 874 C C . GLU A 1 113 ? -25.657 2.246 21.662 1.00 88.00 113 GLU A C 1
ATOM 876 O O . GLU A 1 113 ? -26.495 1.787 22.438 1.00 88.00 113 GLU A O 1
ATOM 881 N N . SER A 1 114 ? -24.695 3.073 22.076 1.00 77.19 114 SER A N 1
ATOM 882 C CA . SER A 1 114 ? -24.553 3.513 23.471 1.00 77.19 114 SER A CA 1
ATOM 883 C C . SER A 1 114 ? -25.630 4.498 23.935 1.00 77.19 114 SER A C 1
ATOM 885 O O . SER A 1 114 ? -25.836 4.625 25.136 1.00 77.19 114 SER A O 1
ATOM 887 N N . LYS A 1 115 ? -26.336 5.175 23.017 1.00 72.75 115 LYS A N 1
ATOM 888 C CA . LYS A 1 115 ? -27.459 6.078 23.340 1.00 72.75 115 LYS A CA 1
ATOM 889 C C . LYS A 1 115 ? -28.818 5.372 23.413 1.00 72.75 115 LYS A C 1
ATOM 891 O O . LYS A 1 115 ? -29.782 5.981 23.863 1.00 72.75 115 LYS A O 1
ATOM 896 N N . GLY A 1 116 ? -28.910 4.139 22.909 1.00 64.44 116 GLY A N 1
ATOM 897 C CA . GLY A 1 116 ? -30.132 3.325 22.918 1.00 64.44 116 GLY A CA 1
ATOM 898 C C . GLY A 1 116 ? -30.253 2.371 24.113 1.00 64.44 116 GLY A C 1
ATOM 899 O O . GLY A 1 116 ? -31.261 1.673 24.215 1.00 64.44 116 GLY A O 1
ATOM 900 N N . LYS A 1 117 ? -29.238 2.324 24.982 1.00 54.09 117 LYS A N 1
ATOM 901 C CA . LYS A 1 117 ? -29.248 1.645 26.287 1.00 54.09 117 LYS A CA 1
ATOM 902 C C . LYS A 1 117 ? -29.393 2.673 27.399 1.00 54.09 117 LYS A C 1
ATOM 904 O O . LYS A 1 117 ? -30.018 2.311 28.417 1.00 54.09 117 LYS A O 1
#

Foldseek 3Di:
DDQFDCVQVVLLVVLLVVLQDPDDDDDRKHKWKWFQAPVRDIDTRDGPPGDGQKMWIWMDGPPDTDDTDIDHPDDDDPVSSVVRVVVRVVVRVVSRVVSVVSNVVSVVVVVVVVVVD

Secondary structure (DSSP, 8-state):
--SS-HHHHHHHHHHHHHHTSS---S---EEEEEEEETTS-EEES--TTS-EEEEEEEEE-SS-EEEEEEEESSPPPHHHHHHHHHHHHHHHHHHHHHHHHHHHHHHHHHHHHTT--

pLDDT: mean 91.54, std 8.74, range [45.41, 98.19]

Sequence (117 aa):
MGNRHSDIAALNAASAAVAVSSIAWRGPFGAVRVGMSLGRRLIVDPSPFELCHYFLTYVATRKEELIVEFQSNHELTLDEKMGCITLAKSQVFNLLEAQDRLRYKEAQIVASESKGK

Organism: Brassica cretica (NCBI:txid69181)